Protein AF-V9IL58-F1 (afdb_monomer)

Foldseek 3Di:
DPPPPPVPDPPDDDDDDDPVPCPDDDDDDDDDDPQWDFDADPDPVLRQAGEAEDPPDPVRTDGDPPVVDPADWDKDAPDWDADPVRRYIYGHPIDTDDRDHCPVVVVQVVPFPDKDFDADPVNPDTPDIDGHPAADPVVNHDPDDDD

Solvent-accessible surface area (backbone atoms only — not comparable to full-atom values): 9810 Å² total; per-residue (Å²): 132,87,76,77,66,75,90,73,62,70,93,70,75,76,80,78,78,56,74,93,73,58,88,74,86,80,86,83,84,70,93,80,61,94,41,53,63,82,59,72,48,91,51,76,90,39,52,89,33,50,54,43,54,36,80,90,42,93,66,44,73,45,72,60,87,56,85,87,61,85,58,69,73,48,73,50,57,74,42,76,49,68,46,94,89,62,43,42,36,38,32,36,73,68,46,79,49,77,82,43,82,62,47,73,57,51,52,48,66,72,70,35,82,28,76,47,80,37,55,44,98,82,65,82,49,76,74,48,68,51,69,38,86,49,52,41,87,86,80,69,41,58,78,66,78,88,121

Secondary structure (DSSP, 8-state):
-----GGGS-S-PPPPPPGGG------------TTBPPP--SSGGGTTSEEEE-TTSTTSS-B---TT--SPPPEEEEEEEE-TTS-EEEEEEEEEPP--TTHHHHHHHHH-SEEEEEE-TTSSSEEEEEEES-B-TTT--BSS---

Mean predicted aligned error: 10.54 Å

Organism: Apis cerana (NCBI:txid7461)

Sequence (147 aa):
MLQYNQDYMPDIYPDPPADIECNTTVTLRGPFSPLEIELSHLIMAGRDKNVKIAPSSVNSVLLDTELEDSSVRLLVAGSVSQNISGHHLTLYNTTLMPRLPGLTALIILIFTPYMELRRNNFGSYYIGALCGLGFDPLTKKKYFSRT

Radius of gyration: 24.04 Å; Cα contacts (8 Å, |Δi|>4): 163; chains: 1; bounding box: 54×35×73 Å

pLDDT: mean 85.75, std 12.46, range [34.41, 97.06]

Structure (mmCIF, N/CA/C/O backbone):
data_AF-V9IL58-F1
#
_entry.id   AF-V9IL58-F1
#
loop_
_atom_site.group_PDB
_atom_site.id
_atom_site.type_symbol
_atom_site.label_atom_id
_atom_site.label_alt_id
_atom_site.label_comp_id
_atom_site.label_asym_id
_atom_site.label_entity_id
_atom_site.label_seq_id
_atom_site.pdbx_PDB_ins_code
_atom_site.Cartn_x
_atom_site.Cartn_y
_atom_site.Cartn_z
_atom_site.occupancy
_atom_site.B_iso_or_equiv
_atom_site.auth_seq_id
_atom_site.auth_comp_id
_atom_site.auth_asym_id
_atom_site.auth_atom_id
_atom_site.pdbx_PDB_model_num
ATOM 1 N N . MET A 1 1 ? 0.925 23.909 -23.088 1.00 34.41 1 MET A N 1
ATOM 2 C CA . MET A 1 1 ? 0.973 22.577 -23.721 1.00 34.41 1 MET A CA 1
ATOM 3 C C . MET A 1 1 ? 1.288 22.817 -25.189 1.00 34.41 1 MET A C 1
ATOM 5 O O . MET A 1 1 ? 0.422 23.297 -25.904 1.00 34.41 1 MET A O 1
ATOM 9 N N . LEU A 1 2 ? 2.552 22.671 -25.599 1.00 44.31 2 LEU A N 1
ATOM 10 C CA . LEU A 1 2 ? 2.932 22.830 -27.005 1.00 44.31 2 LEU A CA 1
ATOM 11 C C . LEU A 1 2 ? 2.412 21.595 -27.739 1.00 44.31 2 LEU A C 1
ATOM 13 O O . LEU A 1 2 ? 2.951 20.504 -27.576 1.00 44.31 2 LEU A O 1
ATOM 17 N N . GLN A 1 3 ? 1.304 21.762 -28.453 1.00 45.56 3 GLN A N 1
ATOM 18 C CA . GLN A 1 3 ? 0.780 20.765 -29.373 1.00 45.56 3 GLN A CA 1
ATOM 19 C C . GLN A 1 3 ? 1.870 20.522 -30.421 1.00 45.56 3 GLN A C 1
ATOM 21 O O . GLN A 1 3 ? 2.201 21.422 -31.191 1.00 45.56 3 GLN A O 1
ATOM 26 N N . TYR A 1 4 ? 2.492 19.343 -30.391 1.00 50.69 4 TYR A N 1
ATOM 27 C CA . TYR A 1 4 ? 3.343 18.899 -31.488 1.00 50.69 4 TYR A CA 1
ATOM 28 C C . TYR A 1 4 ? 2.465 18.892 -32.743 1.00 50.69 4 TYR A C 1
ATOM 30 O O . TYR A 1 4 ? 1.495 18.139 -32.809 1.00 50.69 4 TYR A O 1
ATOM 38 N N . ASN A 1 5 ? 2.757 19.784 -33.693 1.00 51.34 5 ASN A N 1
ATOM 39 C CA . ASN A 1 5 ? 2.074 19.817 -34.982 1.00 51.34 5 ASN A CA 1
ATOM 40 C C . ASN A 1 5 ? 2.353 18.494 -35.696 1.00 51.34 5 ASN A C 1
ATOM 42 O O . ASN A 1 5 ? 3.485 18.216 -36.092 1.00 51.34 5 ASN A O 1
ATOM 46 N N . GLN A 1 6 ? 1.313 17.676 -35.814 1.00 55.19 6 GLN A N 1
ATOM 47 C CA . GLN A 1 6 ? 1.368 16.326 -36.366 1.00 55.19 6 GLN A CA 1
ATOM 48 C C . GLN A 1 6 ? 1.706 16.325 -37.869 1.00 55.19 6 GLN A C 1
ATOM 50 O O . GLN A 1 6 ? 2.162 15.315 -38.391 1.00 55.19 6 GLN A O 1
ATOM 55 N N . ASP A 1 7 ? 1.581 17.481 -38.527 1.00 58.38 7 ASP A N 1
ATOM 56 C CA . ASP A 1 7 ? 1.863 17.693 -39.952 1.00 58.38 7 ASP A CA 1
ATOM 57 C C . ASP A 1 7 ? 3.366 17.777 -40.299 1.00 58.38 7 ASP A C 1
ATOM 59 O O . ASP A 1 7 ? 3.722 17.881 -41.470 1.00 58.38 7 ASP A O 1
ATOM 63 N N . TYR A 1 8 ? 4.260 17.753 -39.300 1.00 57.28 8 TYR A N 1
ATOM 64 C CA . TYR A 1 8 ? 5.718 17.884 -39.478 1.00 57.28 8 TYR A CA 1
ATOM 65 C C . TYR A 1 8 ? 6.523 16.639 -39.076 1.00 57.28 8 TYR A C 1
ATOM 67 O O . TYR A 1 8 ? 7.743 16.719 -38.922 1.00 57.28 8 TYR A O 1
ATOM 75 N N . MET A 1 9 ? 5.872 15.487 -38.909 1.00 61.78 9 MET A N 1
ATOM 76 C CA . MET A 1 9 ? 6.579 14.214 -38.769 1.00 61.78 9 MET A CA 1
ATOM 77 C C . MET A 1 9 ? 6.746 13.607 -40.165 1.00 61.78 9 MET A C 1
ATOM 79 O O . MET A 1 9 ? 5.748 13.194 -40.750 1.00 61.78 9 MET A O 1
ATOM 83 N N . PRO A 1 10 ? 7.958 13.578 -40.749 1.00 61.56 10 PRO A N 1
ATOM 84 C CA . PRO A 1 10 ? 8.160 12.843 -41.987 1.00 61.56 10 PRO A CA 1
ATOM 85 C C . PRO A 1 10 ? 7.814 11.369 -41.735 1.00 61.56 10 PRO A C 1
ATOM 87 O O . PRO A 1 10 ? 8.409 10.738 -40.865 1.00 61.56 10 PRO A O 1
ATOM 90 N N . ASP A 1 11 ? 6.879 10.815 -42.513 1.00 64.69 11 ASP A N 1
ATOM 91 C CA . ASP A 1 11 ? 6.499 9.388 -42.472 1.00 64.69 11 ASP A CA 1
ATOM 92 C C . ASP A 1 11 ? 7.684 8.444 -42.757 1.00 64.69 11 ASP A C 1
ATOM 94 O O . ASP A 1 11 ? 7.605 7.231 -42.566 1.00 64.69 11 ASP A O 1
ATOM 98 N N . ILE A 1 12 ? 8.798 9.007 -43.224 1.00 73.94 12 ILE A N 1
ATOM 99 C CA . ILE A 1 12 ? 10.031 8.312 -43.551 1.00 73.94 12 ILE A CA 1
ATOM 100 C C . ILE A 1 12 ? 11.059 8.674 -42.483 1.00 73.94 12 ILE A C 1
ATOM 102 O O . ILE A 1 12 ? 11.691 9.733 -42.531 1.00 73.94 12 ILE A O 1
ATOM 106 N N . TYR A 1 13 ? 11.233 7.772 -41.520 1.00 75.44 13 TYR A N 1
ATOM 107 C CA . TYR A 1 13 ? 12.428 7.786 -40.688 1.00 75.44 13 TYR A CA 1
ATOM 108 C C . TYR A 1 13 ? 13.640 7.468 -41.574 1.00 75.44 13 TYR A C 1
ATOM 110 O O . TYR A 1 13 ? 13.572 6.521 -42.359 1.00 75.44 13 TYR A O 1
ATOM 118 N N . PRO A 1 14 ? 14.735 8.242 -41.487 1.00 79.38 14 PRO A N 1
ATOM 119 C CA . PRO A 1 14 ? 15.959 7.893 -42.190 1.00 79.38 14 PRO A CA 1
ATOM 120 C C . PRO A 1 14 ? 16.480 6.548 -41.679 1.00 79.38 14 PRO A C 1
ATOM 122 O O . PRO A 1 14 ? 16.385 6.254 -40.483 1.00 79.38 14 PRO A O 1
ATOM 125 N N . ASP A 1 15 ? 17.050 5.756 -42.585 1.00 84.69 15 ASP A N 1
ATOM 126 C CA . ASP A 1 15 ? 17.719 4.517 -42.207 1.00 84.69 15 ASP A CA 1
ATOM 127 C C . ASP A 1 15 ? 18.865 4.825 -41.227 1.00 84.69 15 ASP A C 1
ATOM 129 O O . ASP A 1 15 ? 19.582 5.821 -41.403 1.00 84.69 15 ASP A O 1
ATOM 133 N N . PRO A 1 16 ? 19.038 4.013 -40.170 1.00 83.31 16 PRO A N 1
ATOM 134 C CA . PRO A 1 16 ? 20.134 4.208 -39.235 1.00 83.31 16 PRO A CA 1
ATOM 135 C C . PRO A 1 16 ? 21.488 4.055 -39.955 1.00 83.31 16 PRO A C 1
ATOM 137 O O . PRO A 1 16 ? 21.595 3.267 -40.899 1.00 83.31 16 PRO A O 1
ATOM 140 N N . PRO A 1 17 ? 22.532 4.785 -39.518 1.00 86.12 17 PRO A N 1
ATOM 141 C CA . PRO A 1 17 ? 23.875 4.641 -40.074 1.00 86.12 17 PRO A CA 1
ATOM 142 C C . PRO A 1 17 ? 24.399 3.212 -39.887 1.00 86.12 17 PRO A C 1
ATOM 144 O O . PRO A 1 17 ? 23.971 2.489 -38.984 1.00 86.12 17 PRO A O 1
ATOM 147 N N . ALA A 1 18 ? 25.343 2.802 -40.734 1.00 87.81 18 ALA A N 1
ATOM 148 C CA . ALA A 1 18 ? 25.940 1.474 -40.644 1.00 87.81 18 ALA A CA 1
ATOM 149 C C . ALA A 1 18 ? 26.725 1.309 -39.329 1.00 87.81 18 ALA A C 1
ATOM 151 O O . ALA A 1 18 ? 27.390 2.241 -38.885 1.00 87.81 18 ALA A O 1
ATOM 152 N N . ASP A 1 19 ? 26.733 0.107 -38.739 1.00 85.75 19 ASP A N 1
ATOM 153 C CA . ASP A 1 19 ? 27.412 -0.160 -37.454 1.00 85.75 19 ASP A CA 1
ATOM 154 C C . ASP A 1 19 ? 28.901 0.231 -37.455 1.00 85.75 19 ASP A C 1
ATOM 156 O O . ASP A 1 19 ? 29.448 0.623 -36.427 1.00 85.75 19 ASP A O 1
ATOM 160 N N . ILE A 1 20 ? 29.554 0.174 -38.620 1.00 88.25 20 ILE A N 1
ATOM 161 C CA . ILE A 1 20 ? 30.953 0.587 -38.815 1.00 88.25 20 ILE A CA 1
ATOM 162 C C . ILE A 1 20 ? 31.178 2.103 -38.666 1.00 88.25 20 ILE A C 1
ATOM 164 O O . ILE A 1 20 ? 32.307 2.535 -38.447 1.00 88.25 20 ILE A O 1
ATOM 168 N N . GLU A 1 21 ? 30.121 2.907 -38.792 1.00 87.31 21 GLU A N 1
ATOM 169 C CA . GLU A 1 21 ? 30.123 4.364 -38.621 1.00 87.31 21 GLU A CA 1
ATOM 170 C C . GLU A 1 21 ? 29.746 4.765 -37.180 1.00 87.31 21 GLU A C 1
ATOM 172 O O . GLU A 1 21 ? 29.974 5.902 -36.757 1.00 87.31 21 GLU A O 1
ATOM 177 N N . CYS A 1 22 ? 29.215 3.826 -36.388 1.00 87.00 22 CYS A N 1
ATOM 178 C CA . CYS A 1 22 ? 28.825 4.031 -34.997 1.00 87.00 22 CYS A CA 1
ATOM 179 C C . CYS A 1 22 ? 30.043 3.947 -34.063 1.00 87.00 22 CYS A C 1
ATOM 181 O O . CYS A 1 22 ? 30.376 2.897 -33.521 1.00 87.00 22 CYS A O 1
ATOM 183 N N . ASN A 1 23 ? 30.704 5.082 -33.832 1.00 88.88 23 ASN A N 1
ATOM 184 C CA . ASN A 1 23 ? 31.937 5.139 -33.033 1.00 88.88 23 ASN A CA 1
ATOM 185 C C . ASN A 1 23 ? 31.711 5.326 -31.516 1.00 88.88 23 ASN A C 1
ATOM 187 O O . ASN A 1 23 ? 32.668 5.376 -30.742 1.00 88.88 23 ASN A O 1
ATOM 191 N N . THR A 1 24 ? 30.458 5.487 -31.075 1.00 87.62 24 THR A N 1
ATOM 192 C CA . THR A 1 24 ? 30.097 5.700 -29.667 1.00 87.62 24 THR A CA 1
ATOM 193 C C . THR A 1 24 ? 28.831 4.9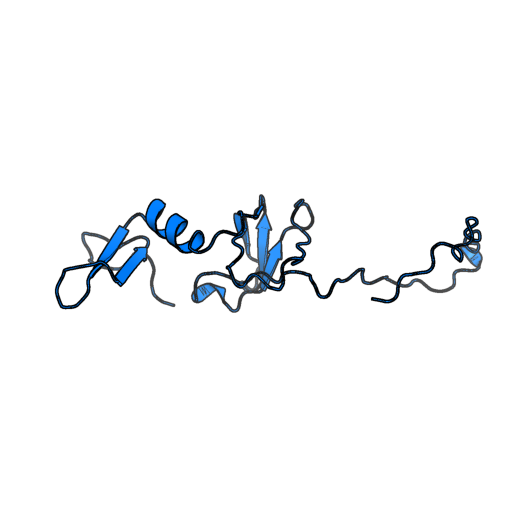38 -29.292 1.00 87.62 24 THR A C 1
ATOM 195 O O . THR A 1 24 ? 27.912 4.775 -30.090 1.00 87.62 24 THR A O 1
ATOM 198 N N . THR A 1 25 ? 28.770 4.485 -28.041 1.00 86.75 25 THR A N 1
ATOM 199 C CA . THR A 1 25 ? 27.575 3.865 -27.462 1.00 86.75 25 THR A CA 1
ATOM 200 C C . THR A 1 25 ? 27.032 4.786 -26.380 1.00 86.75 25 THR A C 1
ATOM 202 O O . THR A 1 25 ? 27.767 5.192 -25.479 1.00 86.75 25 THR A O 1
ATOM 205 N N . VAL A 1 26 ? 25.746 5.121 -26.454 1.00 85.25 26 VAL A N 1
ATOM 206 C CA . VAL A 1 26 ? 25.079 5.965 -25.457 1.00 85.25 26 VAL A CA 1
ATOM 207 C C . VAL A 1 26 ? 23.991 5.153 -24.772 1.00 85.25 26 VAL A C 1
ATOM 209 O O . VAL A 1 26 ? 23.105 4.606 -25.424 1.00 85.25 26 VAL A O 1
ATOM 212 N N . THR A 1 27 ? 24.028 5.089 -23.441 1.00 85.38 27 THR A N 1
ATOM 213 C CA . THR A 1 27 ? 22.916 4.547 -22.656 1.00 85.38 27 THR A CA 1
ATOM 214 C C . THR A 1 27 ? 21.848 5.622 -22.515 1.00 85.38 27 THR A C 1
ATOM 216 O O . THR A 1 27 ? 22.013 6.581 -21.758 1.00 85.38 27 THR A O 1
ATOM 219 N N . LEU A 1 28 ? 20.747 5.469 -23.245 1.00 82.00 28 LEU A N 1
ATOM 220 C CA . LEU A 1 28 ? 19.597 6.355 -23.108 1.00 82.00 28 LEU A CA 1
ATOM 221 C C . LEU A 1 28 ? 18.983 6.190 -21.709 1.00 82.00 28 LEU A C 1
ATOM 223 O O . LEU A 1 28 ? 18.783 5.073 -21.231 1.00 82.00 28 LEU A O 1
ATOM 227 N N . ARG A 1 29 ? 18.698 7.312 -21.040 1.00 74.75 29 ARG A N 1
ATOM 228 C CA . ARG A 1 29 ? 17.938 7.348 -19.786 1.00 74.75 29 ARG A CA 1
ATOM 229 C C . ARG A 1 29 ? 16.613 8.049 -20.044 1.00 74.75 29 ARG A C 1
ATOM 231 O O . ARG A 1 29 ? 16.607 9.219 -20.411 1.00 74.75 29 ARG A O 1
ATOM 238 N N . GLY A 1 30 ? 15.519 7.336 -19.820 1.00 69.06 30 GLY A N 1
ATOM 239 C CA . GLY A 1 30 ? 14.162 7.846 -19.976 1.00 69.06 30 GLY A CA 1
ATOM 240 C C . GLY A 1 30 ? 13.293 6.914 -20.824 1.00 69.06 30 GLY A C 1
ATOM 241 O O . GLY A 1 30 ? 13.763 5.847 -21.224 1.00 69.06 30 GLY A O 1
ATOM 242 N N . PRO A 1 31 ? 12.041 7.306 -21.111 1.00 73.44 31 PRO A N 1
ATOM 243 C CA . PRO A 1 31 ? 11.414 8.575 -20.725 1.00 73.44 31 PRO A CA 1
ATOM 244 C C . PRO A 1 31 ? 11.118 8.649 -19.218 1.00 73.44 31 PRO A C 1
ATOM 246 O O . PRO A 1 31 ? 10.811 7.635 -18.604 1.00 73.44 31 PRO A O 1
ATOM 249 N N . PHE A 1 32 ? 11.221 9.846 -18.635 1.00 77.06 32 PHE A N 1
ATOM 250 C CA . PHE A 1 32 ? 10.792 10.132 -17.261 1.00 77.06 32 PHE A CA 1
ATOM 251 C C . PHE A 1 32 ? 9.670 11.163 -17.311 1.00 77.06 32 PHE A C 1
ATOM 253 O O . PHE A 1 32 ? 9.794 12.165 -18.021 1.00 77.06 32 PHE A O 1
ATOM 260 N N . SER A 1 33 ? 8.591 10.935 -16.570 1.00 84.25 33 SER A N 1
ATOM 261 C CA . SER A 1 33 ? 7.479 11.878 -16.470 1.00 84.25 33 SER A CA 1
ATOM 262 C C . SER A 1 33 ? 7.497 12.591 -15.117 1.00 84.25 33 SER A C 1
ATOM 264 O O . SER A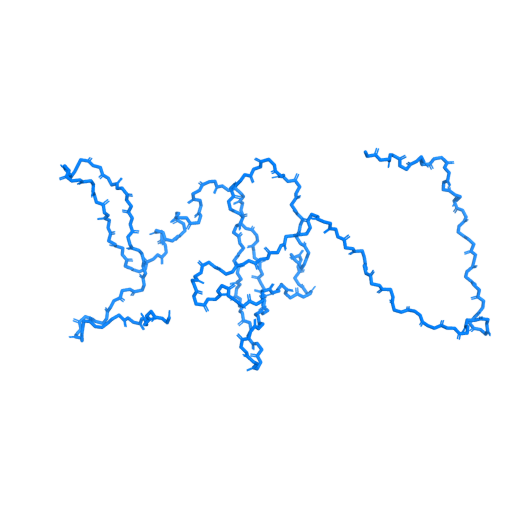 1 33 ? 7.617 11.934 -14.086 1.00 84.25 33 SER A O 1
ATOM 266 N N . PRO A 1 34 ? 7.307 13.923 -15.068 1.00 85.56 34 PRO A N 1
ATOM 267 C CA . PRO A 1 34 ? 7.150 14.641 -13.800 1.00 85.56 34 PRO A CA 1
ATOM 268 C C . PRO A 1 34 ? 5.876 14.238 -13.043 1.00 85.56 34 PRO A C 1
ATOM 270 O O . PRO A 1 34 ? 5.710 14.612 -11.889 1.00 85.56 34 PRO A O 1
ATOM 273 N N . LEU A 1 35 ? 4.973 13.501 -13.697 1.00 89.12 35 LEU A N 1
ATOM 274 C CA . LEU A 1 35 ? 3.762 12.953 -13.093 1.00 89.12 35 LEU A CA 1
ATOM 275 C C . LEU A 1 35 ? 4.002 11.586 -12.441 1.00 89.12 35 LEU A C 1
ATOM 277 O O . LEU A 1 35 ? 3.054 10.998 -11.931 1.00 89.12 35 LEU A O 1
ATOM 281 N N . GLU A 1 36 ? 5.219 11.039 -12.491 1.00 89.94 36 GLU A N 1
ATOM 282 C CA . GLU A 1 36 ? 5.510 9.760 -11.847 1.00 89.94 36 GLU A CA 1
ATOM 283 C C . GLU A 1 36 ? 5.297 9.828 -10.334 1.00 89.94 36 GLU A C 1
ATOM 285 O O . GLU A 1 36 ? 5.769 10.733 -9.647 1.00 89.94 36 GLU A O 1
ATOM 290 N N . ILE A 1 37 ? 4.571 8.841 -9.813 1.00 89.62 37 ILE A N 1
ATOM 291 C CA . ILE A 1 37 ? 4.257 8.736 -8.393 1.00 89.62 37 ILE A CA 1
ATOM 292 C C . ILE A 1 37 ? 5.440 8.110 -7.663 1.00 89.62 37 ILE A C 1
ATOM 294 O O . ILE A 1 37 ? 5.826 6.971 -7.935 1.00 89.62 37 ILE A O 1
ATOM 298 N N . GLU A 1 38 ? 5.944 8.816 -6.654 1.00 89.12 38 GLU A N 1
ATOM 299 C CA . GLU A 1 38 ? 6.845 8.239 -5.663 1.00 89.12 38 GLU A CA 1
ATOM 300 C C . GLU A 1 38 ? 6.044 7.619 -4.512 1.00 89.12 38 GLU A C 1
ATOM 302 O O . GLU A 1 38 ? 5.188 8.255 -3.891 1.00 89.12 38 GLU A O 1
ATOM 307 N N . LEU A 1 39 ? 6.319 6.349 -4.217 1.00 91.00 39 LEU A N 1
ATOM 308 C CA . LEU A 1 39 ? 5.677 5.648 -3.113 1.00 91.00 39 LEU A CA 1
ATOM 309 C C . LEU A 1 39 ? 6.409 5.913 -1.800 1.00 91.00 39 LEU A C 1
ATOM 311 O O . LEU A 1 39 ? 7.627 5.774 -1.708 1.00 91.00 39 LEU A O 1
ATOM 315 N N . SER A 1 40 ? 5.636 6.177 -0.751 1.00 89.94 40 SER A N 1
ATOM 316 C CA . SER A 1 40 ? 6.133 6.267 0.620 1.00 89.94 40 SER A CA 1
ATOM 317 C C . SER A 1 40 ? 5.466 5.226 1.512 1.00 89.94 40 SER A C 1
ATOM 319 O O . SER A 1 40 ? 4.340 4.779 1.281 1.00 89.94 40 SER A O 1
ATOM 321 N N . HIS A 1 41 ? 6.192 4.798 2.539 1.00 89.81 41 HIS A N 1
ATOM 322 C CA . HIS A 1 41 ? 5.692 3.814 3.484 1.00 89.81 41 HIS A CA 1
ATOM 323 C C . HIS A 1 41 ? 4.679 4.445 4.457 1.00 89.81 41 HIS A C 1
ATOM 325 O O . HIS A 1 41 ? 4.898 5.544 4.961 1.00 89.81 41 HIS A O 1
ATOM 331 N N . LEU A 1 42 ? 3.597 3.725 4.786 1.00 86.38 42 LEU A N 1
ATOM 332 C CA . LEU A 1 42 ? 2.535 4.242 5.668 1.00 86.38 42 LEU A CA 1
ATOM 333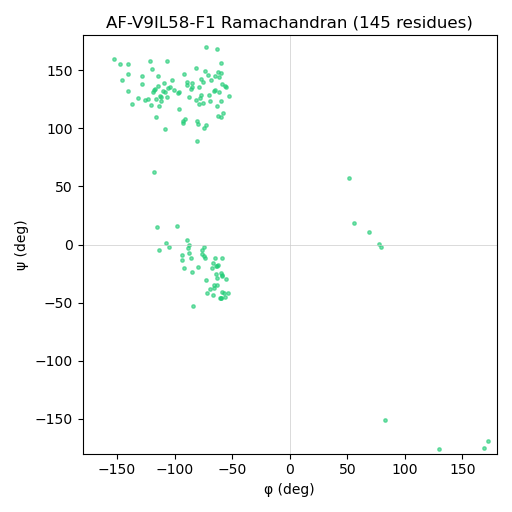 C C . LEU A 1 42 ? 2.981 4.409 7.130 1.00 86.38 42 LEU A C 1
ATOM 335 O O . LEU A 1 42 ? 2.568 5.347 7.807 1.00 86.38 42 LEU A O 1
ATOM 339 N N . ILE A 1 43 ? 3.795 3.478 7.640 1.00 83.44 43 ILE A N 1
ATOM 340 C CA . ILE A 1 43 ? 4.269 3.512 9.035 1.00 83.44 43 ILE A CA 1
ATOM 341 C C . ILE A 1 43 ? 5.605 4.247 9.161 1.00 83.44 43 ILE A C 1
ATOM 343 O O . ILE A 1 43 ? 6.477 4.115 8.301 1.00 83.44 43 ILE A O 1
ATOM 347 N N . MET A 1 44 ? 5.796 4.921 10.299 1.00 82.38 44 MET A N 1
ATOM 348 C CA . MET A 1 44 ? 6.989 5.723 10.601 1.00 82.38 44 MET A CA 1
ATOM 349 C C . MET A 1 44 ? 8.304 4.947 10.431 1.00 82.38 44 MET A C 1
ATOM 351 O O . MET A 1 44 ? 9.241 5.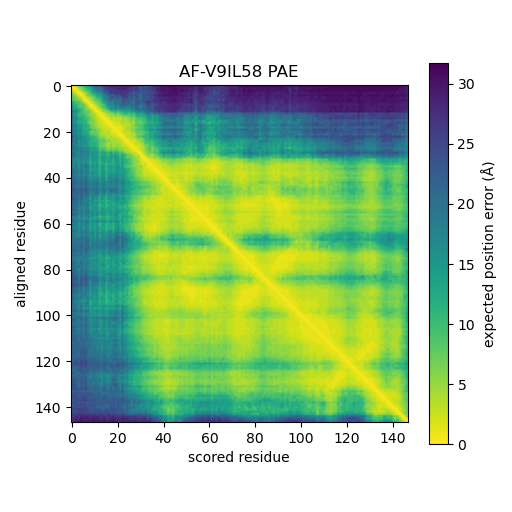462 9.838 1.00 82.38 44 MET A O 1
ATOM 355 N N . ALA A 1 45 ? 8.354 3.688 10.879 1.00 80.25 45 ALA A N 1
ATOM 356 C CA . ALA A 1 45 ? 9.556 2.848 10.812 1.00 80.25 45 ALA A CA 1
ATOM 357 C C . ALA A 1 45 ? 10.053 2.567 9.377 1.00 80.25 45 ALA A C 1
ATOM 359 O O . ALA A 1 45 ? 11.186 2.130 9.183 1.00 80.25 45 ALA A O 1
ATOM 360 N N . GLY A 1 46 ? 9.202 2.778 8.368 1.00 82.12 46 GLY A N 1
ATOM 361 C CA . GLY A 1 46 ? 9.554 2.614 6.960 1.00 82.12 46 GLY A CA 1
ATOM 362 C C . GLY A 1 46 ? 9.702 3.925 6.194 1.00 82.12 46 GLY A C 1
ATOM 363 O O . GLY A 1 46 ? 9.953 3.866 4.997 1.00 82.12 46 GLY A O 1
ATOM 364 N N . ARG A 1 47 ? 9.526 5.087 6.838 1.00 84.75 47 ARG A N 1
ATOM 365 C CA . ARG A 1 47 ? 9.408 6.382 6.148 1.00 84.75 47 ARG A CA 1
ATOM 366 C C . ARG A 1 47 ? 10.665 6.771 5.369 1.00 84.75 47 ARG A C 1
ATOM 368 O O . ARG A 1 47 ? 10.542 7.327 4.287 1.00 84.75 47 ARG A O 1
ATOM 375 N N . ASP A 1 48 ? 11.838 6.415 5.886 1.00 87.12 48 ASP A N 1
ATOM 376 C CA . ASP A 1 48 ? 13.132 6.709 5.253 1.00 87.12 48 ASP A CA 1
ATOM 377 C C . ASP A 1 48 ? 13.586 5.611 4.277 1.00 87.12 48 ASP A C 1
ATOM 379 O O . ASP A 1 48 ? 14.700 5.647 3.750 1.00 87.12 48 ASP A O 1
ATOM 383 N N . LYS A 1 49 ? 12.755 4.585 4.056 1.00 90.38 49 LYS A N 1
ATOM 384 C CA . LYS A 1 49 ? 13.062 3.515 3.108 1.00 90.38 49 LYS A CA 1
ATOM 385 C C . LYS A 1 49 ? 12.628 3.941 1.715 1.00 90.38 49 LYS A C 1
ATOM 387 O O . LYS A 1 49 ? 11.503 4.382 1.504 1.00 90.38 49 LYS A O 1
ATOM 392 N N . ASN A 1 50 ? 13.507 3.726 0.748 1.00 92.62 50 ASN A N 1
ATOM 393 C CA . ASN A 1 50 ? 13.196 3.897 -0.657 1.00 92.62 50 ASN A CA 1
ATOM 394 C C . ASN A 1 50 ? 12.340 2.714 -1.134 1.00 92.62 50 ASN A C 1
ATOM 396 O O . ASN A 1 50 ? 12.757 1.557 -1.029 1.00 92.62 50 ASN A O 1
ATOM 400 N N . VAL A 1 51 ? 11.146 3.001 -1.646 1.00 94.06 51 VAL A N 1
ATOM 401 C CA . VAL A 1 51 ? 10.182 1.990 -2.094 1.00 94.06 51 VAL A CA 1
ATOM 402 C C . VAL A 1 51 ? 10.128 1.981 -3.616 1.00 94.06 51 VAL A C 1
ATOM 404 O O . VAL A 1 51 ? 9.904 3.012 -4.241 1.00 94.06 51 VAL A O 1
ATOM 407 N N . LYS A 1 52 ? 10.309 0.806 -4.222 1.00 94.00 52 LYS A N 1
ATOM 408 C CA . LYS A 1 52 ? 10.196 0.606 -5.670 1.00 94.00 52 LYS A CA 1
ATOM 409 C C . LYS A 1 52 ? 9.255 -0.540 -5.981 1.00 94.00 52 LYS A C 1
ATOM 411 O O . LYS A 1 52 ? 9.224 -1.543 -5.272 1.00 94.00 52 LYS A O 1
ATOM 416 N N . ILE A 1 53 ? 8.512 -0.415 -7.069 1.00 95.81 53 ILE A N 1
ATOM 417 C CA . ILE A 1 53 ? 7.718 -1.515 -7.610 1.00 95.81 53 ILE A CA 1
ATOM 418 C C . ILE A 1 53 ? 8.632 -2.358 -8.501 1.00 95.81 53 ILE A C 1
ATOM 420 O O . ILE A 1 53 ? 9.472 -1.821 -9.223 1.00 95.81 53 ILE A O 1
ATOM 424 N N . ALA A 1 54 ? 8.503 -3.682 -8.429 1.00 96.06 54 ALA A N 1
ATOM 425 C CA . ALA A 1 54 ? 9.256 -4.581 -9.289 1.00 96.06 54 ALA A CA 1
ATOM 426 C C . ALA A 1 54 ? 9.016 -4.236 -10.774 1.00 96.06 54 ALA A C 1
ATOM 428 O O . ALA A 1 54 ? 7.858 -4.062 -11.162 1.00 96.06 54 ALA A O 1
ATOM 429 N N . PRO A 1 55 ? 10.061 -4.198 -11.625 1.00 92.94 55 PRO A N 1
ATOM 430 C CA . PRO A 1 55 ? 9.912 -3.871 -13.048 1.00 92.94 55 PRO A CA 1
ATOM 431 C C . PRO A 1 55 ? 8.984 -4.823 -13.811 1.00 92.94 55 PRO A C 1
ATOM 433 O O . PRO A 1 55 ? 8.398 -4.447 -14.816 1.00 92.94 55 PRO A O 1
ATOM 436 N N . SER A 1 56 ? 8.832 -6.055 -13.320 1.00 94.00 56 SER A N 1
ATOM 437 C CA . SER A 1 56 ? 7.913 -7.053 -13.871 1.00 94.00 56 SER A CA 1
ATOM 438 C C . SER A 1 56 ? 6.439 -6.787 -13.546 1.00 94.00 56 SER A C 1
ATOM 440 O O . SER A 1 56 ? 5.568 -7.471 -14.079 1.00 94.00 56 SER A O 1
ATOM 442 N N . SER A 1 57 ? 6.134 -5.834 -12.662 1.00 95.44 57 SER A N 1
ATOM 443 C CA . SER A 1 57 ? 4.757 -5.454 -12.360 1.00 95.44 57 SER A CA 1
ATOM 444 C C . SER A 1 57 ? 4.175 -4.579 -13.467 1.00 95.44 57 SER A C 1
ATOM 446 O O . SER A 1 57 ? 4.827 -3.661 -13.962 1.00 95.44 57 SER A O 1
ATOM 448 N N . VAL A 1 58 ? 2.892 -4.784 -13.763 1.00 94.62 58 VAL A N 1
ATOM 449 C CA . VAL A 1 58 ? 2.100 -3.882 -14.619 1.00 94.62 58 VAL A CA 1
ATOM 450 C C . VAL A 1 58 ? 1.958 -2.477 -14.025 1.00 94.62 58 VAL A C 1
ATOM 452 O O . VAL A 1 58 ? 1.676 -1.533 -14.747 1.00 94.62 58 VAL A O 1
ATOM 455 N N . ASN A 1 59 ? 2.192 -2.333 -12.717 1.00 94.38 59 ASN A N 1
ATOM 456 C CA . ASN A 1 59 ? 2.193 -1.056 -12.004 1.00 94.38 59 ASN A CA 1
ATOM 457 C C . ASN A 1 59 ? 3.615 -0.495 -11.819 1.00 94.38 59 ASN A C 1
ATOM 459 O O . ASN A 1 59 ? 3.816 0.334 -10.943 1.00 94.38 59 ASN A O 1
ATOM 463 N N . SER A 1 60 ? 4.624 -0.984 -12.549 1.00 92.75 60 SER A N 1
ATOM 464 C CA . SER A 1 60 ? 6.033 -0.577 -12.373 1.00 92.75 60 SER A CA 1
ATOM 465 C C . SER A 1 60 ? 6.275 0.921 -12.573 1.00 92.75 60 SER A C 1
ATOM 467 O O . SER A 1 60 ? 7.193 1.471 -11.967 1.00 92.75 60 SER A O 1
ATOM 469 N N . VAL A 1 61 ? 5.421 1.575 -13.362 1.00 91.50 61 VAL A N 1
ATOM 470 C CA . VAL A 1 61 ? 5.367 3.027 -13.529 1.00 91.50 61 VAL A CA 1
ATOM 471 C C . VAL A 1 61 ? 3.941 3.479 -13.239 1.00 91.50 61 VAL A C 1
ATOM 473 O O . VAL A 1 61 ? 2.990 2.991 -13.848 1.00 91.50 61 VAL A O 1
ATOM 476 N N . LEU A 1 62 ? 3.790 4.407 -12.298 1.00 91.38 62 LEU A N 1
ATOM 477 C CA . LEU A 1 62 ? 2.505 4.989 -11.925 1.00 91.38 62 LEU A CA 1
ATOM 478 C C . LEU A 1 62 ? 2.533 6.480 -12.219 1.00 91.38 62 LEU A C 1
ATOM 480 O O . LEU A 1 62 ? 3.485 7.150 -11.836 1.00 91.38 62 LEU A O 1
ATOM 484 N N . LEU A 1 63 ? 1.483 6.992 -12.856 1.00 90.75 63 LEU A N 1
ATOM 485 C CA . LEU A 1 63 ? 1.346 8.408 -13.181 1.00 90.75 63 LEU A CA 1
ATOM 486 C C . LEU A 1 63 ? 0.178 9.019 -12.400 1.00 90.75 63 LEU A C 1
ATOM 488 O O . LEU A 1 63 ? -0.903 8.423 -12.313 1.00 90.75 63 LEU A O 1
ATOM 492 N N . ASP A 1 64 ? 0.382 10.211 -11.845 1.00 88.38 64 ASP A 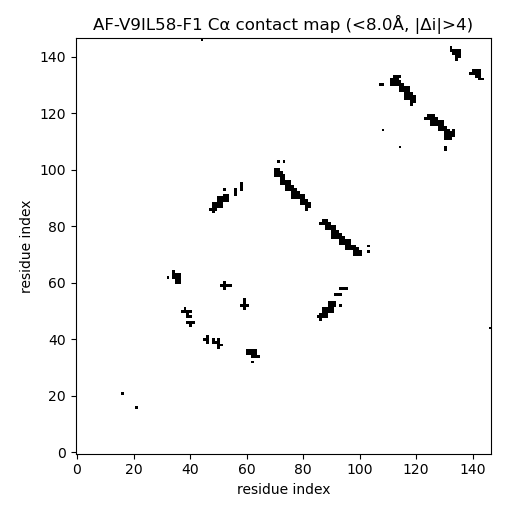N 1
ATOM 493 C CA . ASP A 1 64 ? -0.696 11.019 -11.292 1.00 88.38 64 ASP A CA 1
ATOM 494 C C . ASP A 1 64 ? -1.236 11.993 -12.340 1.00 88.38 64 ASP A C 1
ATOM 496 O O . ASP A 1 64 ? -0.620 12.999 -12.682 1.00 88.38 64 ASP A O 1
ATOM 500 N N . THR A 1 65 ? -2.408 11.665 -12.872 1.00 86.94 65 THR A N 1
ATOM 501 C CA . THR A 1 65 ? -3.142 12.490 -13.835 1.00 86.94 65 THR A CA 1
ATOM 502 C C . THR A 1 65 ? -4.167 13.406 -13.164 1.00 86.94 65 THR A C 1
ATOM 504 O O . THR A 1 65 ? -4.752 14.250 -13.834 1.00 86.94 65 THR A O 1
ATOM 507 N N . GLU A 1 66 ? -4.411 13.243 -11.861 1.00 85.12 66 GLU A N 1
ATOM 508 C CA . GLU A 1 66 ? -5.494 13.891 -11.110 1.00 85.12 66 GLU A CA 1
ATOM 509 C C . GLU A 1 66 ? -4.907 14.792 -10.022 1.00 85.12 66 GLU A C 1
ATOM 511 O O . GLU A 1 66 ? -5.115 14.586 -8.828 1.00 85.12 66 GLU A O 1
ATOM 516 N N . LEU A 1 67 ? -4.152 15.806 -10.444 1.00 78.44 67 LEU A N 1
ATOM 517 C CA . LEU A 1 67 ? -3.401 16.685 -9.540 1.00 78.44 67 LEU A CA 1
ATOM 518 C C . LEU A 1 67 ? -4.290 17.523 -8.599 1.00 78.44 67 LEU A C 1
ATOM 520 O O . LEU A 1 67 ? -3.804 18.028 -7.590 1.00 78.44 67 LEU A O 1
ATOM 524 N N . GLU A 1 68 ? -5.576 17.684 -8.919 1.00 82.50 68 GLU A N 1
ATOM 525 C CA . GLU A 1 68 ? -6.540 18.417 -8.088 1.00 82.50 68 GLU A CA 1
ATOM 526 C C . GLU A 1 68 ? -7.060 17.583 -6.904 1.00 82.50 68 GLU A C 1
ATOM 528 O O . GLU A 1 68 ? -7.563 18.142 -5.925 1.00 82.50 68 GLU A O 1
ATOM 533 N N . ASP A 1 69 ? -6.926 16.252 -6.957 1.00 80.88 69 ASP A N 1
ATOM 534 C CA . ASP A 1 69 ? -7.408 15.362 -5.904 1.00 80.88 69 ASP A CA 1
ATOM 535 C C . ASP A 1 69 ? -6.311 15.057 -4.872 1.00 80.88 69 ASP A C 1
ATOM 537 O O . ASP A 1 69 ? -5.389 14.267 -5.086 1.00 80.88 69 ASP A O 1
ATOM 541 N N . SER A 1 70 ? -6.460 15.668 -3.695 1.00 78.56 70 SER A N 1
ATOM 542 C CA . SER A 1 70 ? -5.556 15.502 -2.547 1.00 78.56 70 SER A CA 1
ATOM 543 C C . SER A 1 70 ? -5.698 14.168 -1.800 1.00 78.56 70 SER A C 1
ATOM 545 O O . SER A 1 70 ? -4.978 13.923 -0.827 1.00 78.56 70 SER A O 1
ATOM 547 N N . SER A 1 71 ? -6.633 13.302 -2.195 1.00 82.50 71 SER A N 1
ATOM 548 C CA . SER A 1 71 ? -6.833 12.024 -1.520 1.00 82.50 71 SER A CA 1
ATOM 549 C C . SER A 1 71 ? -5.653 11.075 -1.738 1.00 82.50 71 SER A C 1
ATOM 551 O O . SER A 1 71 ? -5.056 10.986 -2.810 1.00 82.50 71 SER A O 1
ATOM 553 N N . VAL A 1 72 ? -5.301 10.339 -0.686 1.00 83.75 72 VAL A N 1
ATOM 554 C CA . VAL A 1 72 ? -4.154 9.427 -0.701 1.00 83.75 72 VAL A CA 1
ATOM 555 C C . VAL A 1 72 ? -4.446 8.232 -1.609 1.00 83.75 72 VAL A C 1
ATOM 557 O O . VAL A 1 72 ? -5.396 7.486 -1.368 1.00 83.75 72 VAL A O 1
ATOM 560 N N . ARG A 1 73 ? -3.586 7.996 -2.607 1.00 88.81 73 ARG A N 1
ATOM 561 C CA . ARG A 1 73 ? -3.567 6.735 -3.360 1.00 88.81 73 ARG A CA 1
ATOM 562 C C . ARG A 1 73 ? -2.876 5.655 -2.539 1.00 88.81 73 ARG A C 1
ATOM 564 O O . ARG A 1 73 ? -1.743 5.822 -2.094 1.00 88.81 73 ARG A O 1
ATOM 571 N N . LEU A 1 74 ? -3.566 4.536 -2.349 1.00 92.81 74 LEU A N 1
ATOM 572 C CA . LEU A 1 74 ? -3.029 3.375 -1.651 1.00 92.81 74 LEU A CA 1
ATOM 573 C C . LEU A 1 74 ? -2.574 2.327 -2.667 1.00 92.81 74 LEU A C 1
ATOM 575 O O . LEU A 1 74 ? -3.312 1.974 -3.582 1.00 92.81 74 LEU A O 1
ATOM 579 N N . LEU A 1 75 ? -1.377 1.786 -2.469 1.00 94.69 75 LEU A N 1
ATOM 580 C CA . LEU A 1 75 ? -0.896 0.615 -3.189 1.00 94.69 75 LEU A CA 1
ATOM 581 C C . LEU A 1 75 ? -0.611 -0.500 -2.189 1.00 94.69 75 LEU A C 1
ATOM 583 O O . LEU A 1 75 ? 0.051 -0.286 -1.174 1.00 94.69 75 LEU A O 1
ATOM 587 N N . VAL A 1 76 ? -1.115 -1.693 -2.488 1.00 94.56 76 VAL A N 1
ATOM 588 C CA . VAL A 1 76 ? -0.913 -2.892 -1.674 1.00 94.56 76 VAL A CA 1
ATOM 589 C C . VAL A 1 76 ? -0.009 -3.848 -2.438 1.00 94.56 76 VAL A C 1
ATOM 591 O O . VAL A 1 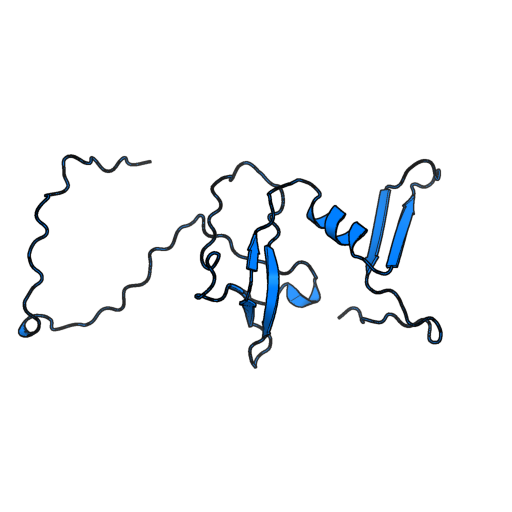76 ? -0.229 -4.102 -3.620 1.00 94.56 76 VAL A O 1
ATOM 594 N N . ALA A 1 77 ? 1.015 -4.375 -1.773 1.00 95.75 77 ALA A N 1
ATOM 595 C CA . ALA A 1 77 ? 1.905 -5.387 -2.328 1.00 95.75 77 ALA A CA 1
ATOM 596 C C . ALA A 1 77 ? 1.561 -6.759 -1.742 1.00 95.75 77 ALA A C 1
ATOM 598 O O . ALA A 1 77 ? 1.371 -6.878 -0.533 1.00 95.75 77 ALA A O 1
ATOM 599 N N . GLY A 1 78 ? 1.513 -7.792 -2.583 1.00 95.56 78 GLY A N 1
ATOM 600 C CA . GLY A 1 78 ? 1.360 -9.172 -2.120 1.00 95.56 78 GLY A CA 1
ATOM 601 C C . GLY A 1 78 ? 2.631 -9.711 -1.461 1.00 95.56 78 GLY A C 1
ATOM 602 O O . GLY A 1 78 ? 2.554 -10.519 -0.540 1.00 95.56 78 GLY A O 1
AT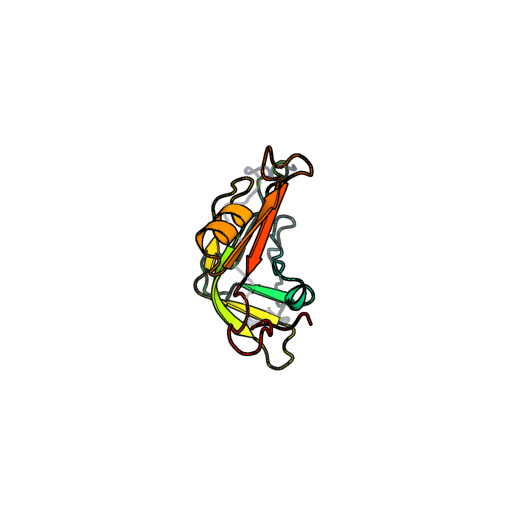OM 603 N N . SER A 1 79 ? 3.805 -9.244 -1.894 1.00 95.38 79 SER A N 1
ATOM 604 C CA . SER A 1 79 ? 5.069 -9.527 -1.213 1.00 95.38 79 SER A CA 1
ATOM 605 C C . SER A 1 79 ? 6.059 -8.368 -1.330 1.00 95.38 79 SER A C 1
ATOM 607 O O . SER A 1 79 ? 5.982 -7.537 -2.238 1.00 95.38 79 SER A O 1
ATOM 609 N N . VAL A 1 80 ? 6.982 -8.294 -0.369 1.00 93.88 80 VAL A N 1
ATOM 610 C CA . VAL A 1 80 ? 7.994 -7.239 -0.272 1.00 93.88 80 VAL A CA 1
ATOM 611 C C . VAL A 1 80 ? 9.353 -7.889 -0.050 1.00 93.88 80 VAL A C 1
ATOM 613 O O . VAL A 1 80 ? 9.513 -8.659 0.895 1.00 93.88 80 VAL A O 1
ATOM 616 N N . SER A 1 81 ? 10.339 -7.564 -0.888 1.00 94.62 81 SER A N 1
ATOM 617 C CA . SER A 1 81 ? 11.738 -7.905 -0.619 1.00 94.62 81 SER A CA 1
ATOM 618 C C . SER A 1 81 ? 12.490 -6.683 -0.120 1.00 94.62 81 SER A C 1
ATOM 620 O O . SER A 1 81 ? 12.328 -5.582 -0.645 1.00 94.62 81 SER A O 1
ATOM 622 N N . GLN A 1 82 ? 13.375 -6.890 0.841 1.00 93.75 82 GLN A N 1
ATOM 623 C CA . GLN A 1 82 ? 14.258 -5.857 1.356 1.00 93.75 82 GLN A CA 1
ATOM 624 C C . GLN A 1 82 ? 15.689 -6.148 0.907 1.00 93.75 82 GLN A C 1
ATOM 626 O O . GLN A 1 82 ? 16.121 -7.300 0.892 1.00 93.75 82 GLN A O 1
ATOM 631 N N . ASN A 1 83 ? 16.423 -5.109 0.519 1.00 92.25 83 ASN A N 1
ATOM 632 C CA . ASN A 1 83 ? 17.831 -5.260 0.174 1.00 92.25 83 ASN A CA 1
ATOM 633 C C . ASN A 1 83 ? 18.707 -5.483 1.425 1.00 92.25 83 ASN A C 1
ATOM 635 O O . ASN A 1 83 ? 18.271 -5.273 2.555 1.00 92.25 83 ASN A O 1
ATOM 639 N N . ILE A 1 84 ? 19.978 -5.839 1.216 1.00 91.69 84 ILE A N 1
ATOM 640 C CA . ILE A 1 84 ? 20.929 -6.155 2.299 1.00 91.69 84 ILE A CA 1
ATOM 641 C C . ILE A 1 84 ? 21.108 -4.980 3.276 1.00 91.69 84 ILE A C 1
ATOM 643 O O . ILE A 1 84 ? 21.150 -5.193 4.483 1.00 91.69 84 ILE A O 1
ATOM 647 N N . SER A 1 85 ? 21.180 -3.737 2.778 1.00 89.44 85 SER A N 1
ATOM 648 C CA . SER A 1 85 ? 21.325 -2.553 3.644 1.00 89.44 85 SER A CA 1
ATOM 649 C C . SER A 1 85 ? 20.044 -2.187 4.394 1.00 89.44 85 SER A C 1
ATOM 651 O O . SER A 1 85 ? 20.058 -1.350 5.288 1.00 89.44 85 SER A O 1
ATOM 653 N N . GLY A 1 86 ? 18.916 -2.783 4.021 1.00 87.56 86 GLY A N 1
ATOM 654 C CA . GLY A 1 86 ? 17.633 -2.541 4.642 1.00 87.56 86 GLY A CA 1
ATOM 655 C C . GLY A 1 86 ? 16.935 -1.237 4.244 1.00 87.56 86 GLY A C 1
ATOM 656 O O . GLY A 1 86 ? 15.830 -0.989 4.737 1.00 87.56 86 GLY A O 1
ATOM 657 N N . HIS A 1 87 ? 17.533 -0.428 3.373 1.00 89.94 87 HIS A N 1
ATOM 658 C CA . HIS A 1 87 ? 17.005 0.876 2.964 1.00 89.94 87 HIS A CA 1
ATOM 659 C C . HIS A 1 87 ? 16.129 0.824 1.713 1.00 89.94 87 HIS A C 1
ATOM 661 O O . HIS A 1 87 ? 15.333 1.733 1.511 1.00 89.94 87 HIS A O 1
ATOM 667 N N . HIS A 1 88 ? 16.240 -0.225 0.896 1.00 93.12 88 HIS A N 1
ATOM 668 C CA . HIS A 1 88 ? 15.452 -0.362 -0.326 1.00 93.12 88 HIS A CA 1
ATOM 669 C C . HIS A 1 88 ? 14.453 -1.507 -0.201 1.00 93.12 88 HIS A C 1
ATOM 671 O O . HIS A 1 88 ? 14.826 -2.643 0.105 1.00 93.12 88 HIS A O 1
ATOM 677 N N . LEU A 1 89 ? 13.188 -1.198 -0.470 1.00 94.19 89 LEU A N 1
ATOM 678 C CA . LEU A 1 89 ? 12.089 -2.151 -0.542 1.00 94.19 89 LEU A CA 1
ATOM 679 C C . LEU A 1 89 ? 11.660 -2.314 -1.997 1.00 94.19 89 LEU A C 1
ATOM 681 O O . LEU A 1 89 ? 11.442 -1.329 -2.697 1.00 94.19 89 LEU A O 1
ATOM 685 N N . THR A 1 90 ? 11.530 -3.560 -2.445 1.00 95.50 90 THR A N 1
ATOM 686 C CA . THR A 1 90 ? 10.968 -3.904 -3.756 1.00 95.50 90 THR A CA 1
ATOM 687 C C . THR A 1 90 ? 9.629 -4.601 -3.564 1.00 95.50 90 THR A C 1
ATOM 689 O O . THR A 1 90 ? 9.544 -5.598 -2.847 1.00 95.50 90 THR A O 1
ATOM 692 N N . LEU A 1 91 ? 8.584 -4.055 -4.180 1.00 96.38 91 LEU A N 1
ATOM 693 C CA . LEU A 1 91 ? 7.207 -4.527 -4.075 1.00 96.38 91 LEU A CA 1
ATOM 694 C C . LEU A 1 91 ? 6.859 -5.446 -5.249 1.00 96.38 91 LEU A C 1
ATOM 696 O O . LEU A 1 91 ? 7.044 -5.063 -6.404 1.00 96.38 91 LEU A O 1
ATOM 700 N N . TYR A 1 92 ? 6.283 -6.611 -4.964 1.00 96.81 92 TYR A N 1
ATOM 701 C CA . TYR A 1 92 ? 5.811 -7.572 -5.962 1.00 96.81 92 TYR A CA 1
ATOM 702 C C . TYR A 1 92 ? 4.312 -7.837 -5.789 1.00 96.81 92 TYR A C 1
ATOM 704 O O . TYR A 1 92 ? 3.751 -7.625 -4.710 1.00 96.81 92 TYR A O 1
ATOM 712 N N . ASN A 1 93 ? 3.662 -8.309 -6.861 1.00 97.06 93 ASN A N 1
ATOM 713 C CA . ASN A 1 93 ? 2.221 -8.594 -6.895 1.00 97.06 93 ASN A CA 1
ATOM 714 C C . ASN A 1 93 ? 1.402 -7.393 -6.395 1.00 97.06 93 ASN A C 1
ATOM 716 O O . ASN A 1 93 ? 0.688 -7.479 -5.397 1.00 97.06 93 ASN A O 1
ATOM 720 N N . THR A 1 94 ? 1.588 -6.241 -7.038 1.00 96.88 94 THR A N 1
ATOM 721 C CA . THR A 1 94 ? 1.038 -4.974 -6.558 1.00 96.88 94 THR A CA 1
ATOM 722 C C . THR A 1 94 ? -0.361 -4.711 -7.101 1.00 96.88 94 THR A C 1
ATOM 724 O O . THR A 1 94 ? -0.634 -4.940 -8.276 1.00 96.88 94 THR A O 1
ATOM 727 N N . THR A 1 95 ? -1.236 -4.187 -6.245 1.00 95.75 95 THR A N 1
ATOM 728 C CA . THR A 1 95 ? -2.577 -3.710 -6.595 1.00 95.75 95 THR A CA 1
ATOM 729 C C . THR A 1 95 ? -2.679 -2.235 -6.235 1.00 95.75 95 THR A C 1
ATOM 731 O O . THR A 1 95 ? -2.505 -1.864 -5.071 1.00 95.75 95 THR A O 1
ATOM 734 N N . LEU A 1 96 ? -2.948 -1.394 -7.234 1.00 94.44 96 LEU A N 1
ATOM 735 C CA . LEU A 1 96 ? -3.294 0.004 -7.014 1.00 94.44 96 LEU A CA 1
ATOM 736 C C . LEU A 1 96 ? -4.766 0.080 -6.599 1.00 94.44 96 LEU A C 1
ATOM 738 O O . LEU A 1 96 ? -5.645 -0.380 -7.326 1.00 94.44 96 LEU A O 1
ATOM 742 N N . MET A 1 97 ? -5.028 0.625 -5.416 1.00 93.38 97 MET A N 1
ATOM 743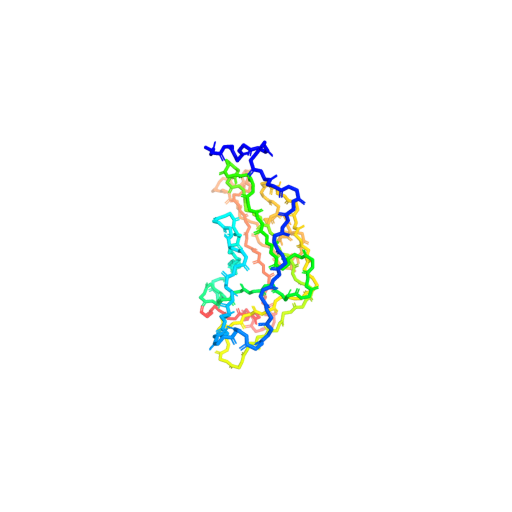 C CA . MET A 1 97 ? -6.381 0.758 -4.885 1.00 93.38 97 MET A CA 1
ATOM 744 C C . MET A 1 97 ? -7.072 1.989 -5.485 1.00 93.38 97 MET A C 1
ATOM 746 O O . MET A 1 97 ? -6.394 2.963 -5.827 1.00 93.38 97 MET A O 1
ATOM 750 N N . PRO A 1 98 ? -8.413 1.980 -5.594 1.00 90.88 98 PRO A N 1
ATOM 751 C CA . PRO A 1 98 ? -9.151 3.132 -6.089 1.00 90.88 98 PRO A CA 1
ATOM 752 C C . PRO A 1 98 ? -8.904 4.357 -5.208 1.00 90.88 98 PRO A C 1
ATOM 754 O O . PRO A 1 98 ? -8.738 4.257 -3.989 1.00 90.88 98 PRO A O 1
ATOM 757 N N . ARG A 1 99 ? -8.914 5.528 -5.839 1.00 88.06 99 ARG A N 1
ATOM 758 C CA . ARG A 1 99 ? -8.786 6.805 -5.152 1.00 88.06 99 ARG A CA 1
ATOM 759 C C . ARG A 1 99 ? -10.111 7.114 -4.440 1.00 88.06 99 ARG A C 1
ATOM 761 O O . ARG A 1 99 ? -11.088 7.503 -5.068 1.00 88.06 99 ARG A O 1
ATOM 768 N N . LEU A 1 100 ? -10.162 6.859 -3.132 1.00 88.62 100 LEU A N 1
ATOM 769 C CA . LEU A 1 100 ? -11.349 7.092 -2.306 1.00 88.62 100 LEU A CA 1
ATOM 770 C C . LEU A 1 100 ? -10.945 7.736 -0.968 1.00 88.62 100 LEU A C 1
ATOM 772 O O . LEU A 1 100 ? -10.189 7.128 -0.200 1.00 88.62 100 LEU A O 1
ATOM 776 N N . PRO A 1 101 ? -11.465 8.936 -0.644 1.00 89.50 101 PRO A N 1
ATOM 777 C CA . PRO A 1 101 ? -11.228 9.573 0.644 1.00 89.50 101 PRO A CA 1
ATOM 778 C C . PRO A 1 101 ? -11.574 8.647 1.815 1.00 89.50 101 PRO A C 1
ATOM 780 O O . PRO A 1 101 ? -12.660 8.077 1.887 1.00 89.50 101 PRO A O 1
ATOM 783 N N . GLY A 1 102 ? -10.630 8.482 2.741 1.00 89.12 102 GLY A N 1
ATOM 784 C CA . GLY A 1 102 ? -10.810 7.631 3.920 1.00 89.12 102 GLY A CA 1
ATOM 785 C C . GLY A 1 102 ? -10.629 6.127 3.681 1.00 89.12 102 GLY A C 1
ATOM 786 O O . GLY A 1 102 ? -10.658 5.377 4.654 1.00 89.12 102 GLY A O 1
ATOM 787 N N . LEU A 1 103 ? -10.366 5.667 2.450 1.00 91.69 103 LEU A N 1
ATOM 788 C CA . LEU A 1 103 ? -10.173 4.240 2.158 1.00 91.69 103 LEU A CA 1
ATOM 789 C C . LEU A 1 103 ? -9.060 3.610 3.000 1.00 91.69 103 LEU A C 1
ATOM 791 O O . LEU A 1 103 ? -9.256 2.544 3.577 1.00 91.69 103 LEU A O 1
ATOM 795 N N . THR A 1 104 ? -7.916 4.284 3.127 1.00 91.19 104 THR A N 1
ATOM 796 C CA . THR A 1 104 ? -6.805 3.810 3.966 1.00 91.19 104 THR A CA 1
ATOM 797 C C . THR A 1 104 ? -7.246 3.608 5.416 1.00 91.19 104 THR A C 1
ATOM 799 O O . THR A 1 104 ? -6.913 2.594 6.023 1.00 91.19 104 THR A O 1
ATOM 802 N N . ALA A 1 105 ? -8.041 4.534 5.962 1.00 91.12 105 ALA A N 1
ATOM 803 C CA . ALA A 1 105 ? -8.575 4.406 7.314 1.00 91.12 105 ALA A CA 1
ATOM 804 C C . ALA A 1 105 ? -9.565 3.236 7.415 1.00 91.12 105 ALA A C 1
ATOM 806 O O . ALA A 1 105 ? -9.468 2.448 8.350 1.00 91.12 105 ALA A O 1
ATOM 807 N N . LEU A 1 106 ? -10.463 3.072 6.438 1.00 93.00 106 LEU A N 1
ATOM 808 C CA . LEU A 1 106 ? -11.416 1.958 6.401 1.00 93.00 106 LEU A CA 1
ATOM 809 C C . LEU A 1 106 ? -10.716 0.601 6.353 1.00 93.00 106 LEU A C 1
ATOM 811 O O . LEU A 1 106 ? -11.061 -0.284 7.126 1.00 93.00 106 LEU A O 1
ATOM 815 N N . ILE A 1 107 ? -9.706 0.444 5.500 1.00 93.06 107 ILE A N 1
ATOM 816 C CA . ILE A 1 107 ? -8.923 -0.794 5.406 1.00 93.06 107 ILE A CA 1
ATOM 817 C C . ILE A 1 107 ? -8.264 -1.106 6.751 1.00 93.06 107 ILE A C 1
ATOM 819 O O . ILE A 1 107 ? -8.355 -2.234 7.230 1.00 93.06 107 ILE A O 1
ATOM 823 N N . ILE A 1 108 ? -7.653 -0.109 7.397 1.00 91.88 108 ILE A N 1
ATOM 824 C CA . ILE A 1 108 ? -7.057 -0.291 8.724 1.00 91.88 108 ILE A CA 1
ATOM 825 C C . ILE A 1 108 ? -8.121 -0.736 9.738 1.00 91.88 108 ILE A C 1
ATOM 827 O O . ILE A 1 108 ? -7.881 -1.687 10.471 1.00 91.88 108 ILE A O 1
ATOM 831 N N . LEU A 1 109 ? -9.299 -0.107 9.765 1.00 93.81 109 LEU A N 1
ATOM 832 C CA . LEU A 1 109 ? -10.377 -0.451 10.702 1.00 93.81 109 LEU A CA 1
ATOM 833 C C . LEU A 1 109 ? -10.960 -1.852 10.460 1.00 93.81 109 LEU A C 1
ATOM 835 O O . LEU A 1 109 ? -11.290 -2.544 11.417 1.00 93.81 109 LEU A O 1
ATOM 839 N N . ILE A 1 110 ? -11.090 -2.267 9.197 1.00 94.69 110 ILE A N 1
ATOM 840 C CA . ILE A 1 110 ? -11.656 -3.569 8.814 1.00 94.69 110 ILE A CA 1
ATOM 841 C C . ILE A 1 110 ? -10.694 -4.709 9.155 1.00 94.69 110 ILE A C 1
ATOM 843 O O . ILE A 1 110 ? -11.125 -5.758 9.627 1.00 94.69 110 ILE A O 1
ATOM 847 N N . PHE A 1 111 ? -9.397 -4.516 8.903 1.00 93.12 111 PHE A N 1
ATOM 848 C CA . PHE A 1 111 ? -8.410 -5.595 8.977 1.00 93.12 111 PHE A CA 1
ATOM 849 C C . PHE A 1 111 ? -7.519 -5.551 10.223 1.00 93.12 111 PHE A C 1
ATOM 851 O O . PHE A 1 111 ? -6.684 -6.438 10.404 1.00 93.12 111 PHE A O 1
ATOM 858 N N . THR A 1 112 ? -7.664 -4.550 11.097 1.00 92.56 112 THR A N 1
ATOM 859 C CA . THR A 1 112 ? -6.899 -4.497 12.347 1.00 92.56 112 THR A CA 1
ATOM 860 C C . THR A 1 112 ? -7.371 -5.576 13.331 1.00 92.56 112 THR A C 1
ATOM 862 O O . THR A 1 112 ? -8.561 -5.645 13.635 1.00 92.56 112 THR A O 1
ATOM 865 N N . PRO A 1 113 ? -6.467 -6.396 13.900 1.00 91.62 113 PRO A N 1
ATOM 866 C CA . PRO A 1 113 ? -6.854 -7.389 14.904 1.00 91.62 113 PRO A CA 1
ATOM 867 C C . PRO A 1 113 ? -7.373 -6.763 16.204 1.00 91.62 113 PRO A C 1
ATOM 869 O O . PRO A 1 113 ? -8.265 -7.311 16.846 1.00 91.62 113 PRO A O 1
ATOM 872 N N . TYR A 1 114 ? -6.816 -5.613 16.598 1.00 90.81 114 TYR A N 1
ATOM 873 C CA . TYR A 1 114 ? -7.238 -4.872 17.783 1.00 90.81 114 TYR A CA 1
ATOM 874 C C . TYR A 1 114 ? -7.527 -3.416 17.436 1.00 90.81 114 TYR A C 1
ATOM 876 O O . TYR A 1 114 ? -6.779 -2.770 16.697 1.00 90.81 114 TYR A O 1
ATOM 884 N N . MET A 1 115 ? -8.610 -2.897 18.008 1.00 92.38 115 MET A N 1
ATOM 885 C CA . MET A 1 115 ? -9.069 -1.531 17.803 1.00 92.38 115 MET A CA 1
ATOM 886 C C . MET A 1 115 ? -9.590 -0.945 19.113 1.00 92.38 115 MET A C 1
ATOM 888 O O . MET A 1 115 ? -10.412 -1.554 19.793 1.00 92.38 115 MET A O 1
ATOM 892 N N . GLU A 1 116 ? -9.148 0.264 19.440 1.00 92.44 116 GLU A N 1
ATOM 893 C CA . GLU A 1 116 ? -9.684 1.062 20.539 1.00 92.44 116 GLU A CA 1
ATOM 894 C C . GLU A 1 116 ? -10.318 2.335 19.971 1.00 92.44 116 GLU A C 1
ATOM 896 O O . GLU A 1 116 ? -9.622 3.231 19.490 1.00 92.44 116 GLU A O 1
ATOM 901 N N . LEU A 1 117 ? -11.647 2.428 20.029 1.00 94.25 117 LEU A N 1
ATOM 902 C CA . LEU A 1 117 ? -12.374 3.609 19.571 1.00 94.25 117 LEU A CA 1
ATOM 903 C C . LEU A 1 117 ? -12.271 4.746 20.594 1.00 94.25 117 LEU A C 1
ATOM 905 O O . LEU A 1 117 ? -12.583 4.581 21.775 1.00 94.25 117 LEU A O 1
ATOM 909 N N . ARG A 1 118 ? -11.883 5.931 20.125 1.00 95.00 118 ARG A N 1
ATOM 910 C CA . ARG A 1 118 ? -11.762 7.148 20.930 1.00 95.00 118 ARG A CA 1
ATOM 911 C C . ARG A 1 118 ? -13.021 7.985 20.775 1.00 95.00 118 ARG A C 1
ATOM 913 O O . ARG A 1 118 ? -13.467 8.243 19.660 1.00 95.00 118 ARG A O 1
ATOM 920 N N . ARG A 1 119 ? -13.596 8.408 21.899 1.00 96.75 119 ARG A N 1
ATOM 921 C CA . ARG A 1 119 ? -14.785 9.268 21.952 1.00 96.75 119 ARG A CA 1
ATOM 922 C C . ARG A 1 119 ? -14.408 10.678 22.377 1.00 96.75 119 ARG A C 1
ATOM 924 O O . ARG A 1 119 ? -13.366 10.880 22.998 1.00 96.75 119 ARG A O 1
ATOM 931 N N . ASN A 1 120 ? -15.261 11.638 22.042 1.00 96.62 120 ASN A N 1
ATOM 932 C CA . ASN A 1 120 ? -15.165 12.982 22.599 1.00 96.62 120 ASN A CA 1
ATOM 933 C C . ASN A 1 120 ? -15.383 12.978 24.128 1.00 96.62 120 ASN A C 1
ATOM 935 O O . ASN A 1 120 ? -15.866 11.999 24.700 1.00 96.62 120 ASN A O 1
ATOM 939 N N . ASN A 1 121 ? -15.078 14.101 24.787 1.00 95.44 121 ASN A N 1
ATOM 940 C CA . ASN A 1 121 ? -15.190 14.238 26.249 1.00 95.44 121 ASN A CA 1
ATOM 941 C C . ASN A 1 121 ? -16.610 13.977 26.781 1.00 95.44 121 ASN A C 1
ATOM 943 O O . ASN A 1 121 ? -16.771 13.553 27.920 1.00 95.44 121 ASN A O 1
ATOM 947 N N . PHE A 1 122 ? -17.631 14.211 25.954 1.00 95.31 122 PHE A N 1
ATOM 948 C CA . PHE A 1 122 ? -19.037 13.993 26.299 1.00 95.31 122 PHE A CA 1
ATOM 949 C C . PHE A 1 122 ? -19.522 12.561 26.022 1.00 95.31 122 PHE A C 1
ATOM 951 O O . PHE A 1 122 ? -20.651 12.222 26.358 1.00 95.31 122 PHE A O 1
ATOM 958 N N . GLY A 1 123 ? -18.704 11.718 25.383 1.00 93.31 123 GLY A N 1
ATOM 959 C CA . GLY A 1 123 ? -19.064 10.350 25.008 1.00 93.31 123 GLY A CA 1
ATOM 960 C C . GLY A 1 123 ? -20.131 10.229 23.913 1.00 93.31 123 GLY A C 1
ATOM 961 O O . GLY A 1 123 ? -20.618 9.122 23.691 1.00 93.31 123 GLY A O 1
ATOM 962 N N . SER A 1 124 ? -20.492 11.325 23.240 1.00 95.38 124 SER A N 1
ATOM 963 C CA . SER A 1 124 ? -21.605 11.390 22.285 1.00 95.38 124 SER A CA 1
ATOM 964 C C . SER A 1 124 ? -21.245 10.957 20.864 1.00 95.38 124 SER A C 1
ATOM 966 O O . SER A 1 124 ? -22.130 10.541 20.123 1.00 95.38 124 SER A O 1
ATOM 968 N N . TYR A 1 125 ? -19.970 11.022 20.472 1.00 95.19 125 TYR A N 1
ATOM 969 C CA . TYR A 1 125 ? -19.509 10.526 19.172 1.00 95.19 125 TYR A CA 1
ATOM 970 C C . TYR A 1 125 ? -18.042 10.091 19.202 1.00 95.19 125 TYR A C 1
ATOM 972 O O . TYR A 1 125 ? -17.260 10.489 20.073 1.00 95.19 125 TYR A O 1
ATOM 980 N N . TYR A 1 126 ? -17.676 9.254 18.231 1.00 94.81 126 TYR A N 1
ATOM 981 C CA . TYR A 1 126 ? -16.301 8.818 18.014 1.00 94.81 126 TYR A CA 1
ATOM 982 C C . TYR A 1 126 ? -15.497 9.899 17.289 1.00 94.81 126 TYR A C 1
ATOM 984 O O . TYR A 1 126 ? -15.969 10.496 16.327 1.00 94.81 126 TYR A O 1
ATOM 992 N N . ILE A 1 127 ? -14.276 10.138 17.762 1.00 95.62 127 ILE A N 1
ATOM 993 C CA . ILE A 1 127 ? -13.329 11.120 17.209 1.00 95.62 127 ILE A CA 1
ATOM 994 C C . ILE A 1 127 ? -12.092 10.461 16.592 1.00 95.62 127 ILE A C 1
ATOM 996 O O . ILE A 1 127 ? -11.240 11.143 16.035 1.00 95.62 127 ILE A O 1
ATOM 1000 N N . GLY A 1 128 ? -11.966 9.138 16.710 1.00 94.31 128 GLY A N 1
ATOM 1001 C CA . GLY A 1 128 ? -10.860 8.393 16.128 1.00 94.31 128 GLY A CA 1
ATOM 1002 C C . GLY A 1 128 ? -10.794 6.957 16.623 1.00 94.31 128 GLY A C 1
ATOM 1003 O O . GLY A 1 128 ? -11.647 6.499 17.385 1.00 94.31 128 GLY A O 1
ATOM 1004 N N . ALA A 1 129 ? -9.746 6.257 16.206 1.00 93.56 129 ALA A N 1
ATOM 1005 C CA . ALA A 1 129 ? -9.465 4.893 16.619 1.00 93.56 129 ALA A CA 1
ATOM 1006 C C . ALA A 1 129 ? -7.953 4.668 16.709 1.00 93.56 129 ALA A C 1
ATOM 1008 O O . ALA A 1 129 ? -7.197 5.146 15.863 1.00 93.56 129 ALA A O 1
ATOM 1009 N N . LEU A 1 130 ? -7.517 3.914 17.715 1.00 91.81 130 LEU A N 1
ATOM 1010 C CA . LEU A 1 130 ? -6.176 3.350 17.769 1.00 91.81 130 LEU A CA 1
ATOM 1011 C C . LEU A 1 130 ? -6.242 1.917 17.239 1.00 91.81 130 LEU A C 1
ATOM 1013 O O . LEU A 1 130 ? -6.918 1.074 17.825 1.00 91.81 130 LEU A O 1
ATOM 1017 N N . CYS A 1 131 ? -5.553 1.659 16.131 1.00 91.19 131 CYS A N 1
ATOM 1018 C CA . CYS A 1 131 ? -5.555 0.366 15.450 1.00 91.19 131 CYS A CA 1
ATOM 1019 C C . CYS A 1 131 ? -4.162 -0.267 15.512 1.00 91.19 131 CYS A C 1
ATOM 1021 O O . CYS A 1 131 ? -3.151 0.437 15.446 1.00 91.19 131 CYS A O 1
ATOM 1023 N N . GLY A 1 132 ? -4.095 -1.591 15.622 1.00 88.25 132 GLY A N 1
ATOM 1024 C CA . GLY A 1 132 ? -2.851 -2.339 15.521 1.00 88.25 132 GLY A CA 1
ATOM 1025 C C . GLY A 1 132 ? -2.999 -3.819 15.862 1.00 88.25 132 GLY A C 1
ATOM 1026 O O . GLY A 1 132 ? -4.089 -4.355 16.037 1.00 88.25 132 GLY A O 1
ATOM 1027 N N . LEU A 1 133 ? -1.852 -4.481 16.003 1.00 88.31 133 LEU A N 1
ATOM 1028 C CA . LEU A 1 133 ? -1.771 -5.914 16.306 1.00 88.31 133 LEU A CA 1
ATOM 1029 C C . LEU A 1 133 ? -2.077 -6.255 17.773 1.00 88.31 133 LEU A C 1
ATOM 1031 O O . LEU A 1 133 ? -2.176 -7.426 18.115 1.00 88.31 133 LEU A O 1
ATOM 1035 N N . GLY A 1 134 ? -2.213 -5.251 18.644 1.00 86.56 134 GLY A N 1
ATOM 1036 C CA . GLY A 1 134 ? -2.486 -5.441 20.067 1.00 86.56 134 GLY A CA 1
ATOM 1037 C C . GLY A 1 134 ? -1.241 -5.731 20.910 1.00 86.56 134 GLY A C 1
ATOM 1038 O O . GLY A 1 134 ? -0.130 -5.269 20.626 1.00 86.56 134 GLY A O 1
ATOM 1039 N N . PHE A 1 135 ? -1.451 -6.464 21.998 1.00 86.12 135 PHE A N 1
ATOM 1040 C CA . PHE A 1 135 ? -0.449 -6.771 23.013 1.00 86.12 135 PHE A CA 1
ATOM 1041 C C . PHE A 1 135 ? -0.598 -8.214 23.494 1.00 86.12 135 PHE A C 1
ATOM 1043 O O . PHE A 1 135 ? -1.687 -8.783 23.451 1.00 86.12 135 PHE A O 1
ATOM 1050 N N . ASP A 1 136 ? 0.492 -8.780 23.996 1.00 87.88 136 ASP A N 1
ATOM 105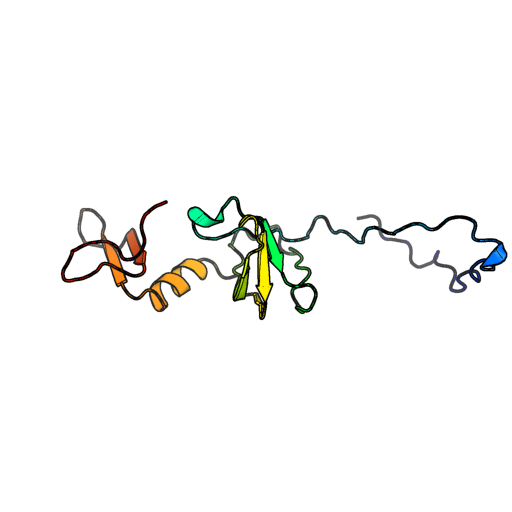1 C CA . ASP A 1 136 ? 0.496 -10.083 24.645 1.00 87.88 136 ASP A CA 1
ATOM 1052 C C . ASP A 1 136 ? -0.372 -10.033 25.918 1.00 87.88 136 ASP A C 1
ATOM 1054 O O . ASP A 1 136 ? -0.070 -9.266 26.843 1.00 87.88 136 ASP A O 1
ATOM 1058 N N . PRO A 1 137 ? -1.445 -10.841 26.004 1.00 84.88 137 PRO A N 1
ATOM 1059 C CA . PRO A 1 137 ? -2.389 -10.781 27.111 1.00 84.88 137 PRO A CA 1
ATOM 1060 C C . PRO A 1 137 ? -1.773 -11.139 28.470 1.00 84.88 137 PRO A C 1
ATOM 1062 O O . PRO A 1 137 ? -2.287 -10.647 29.481 1.00 84.88 137 PRO A O 1
ATOM 1065 N N . LEU A 1 138 ? -0.696 -11.937 28.499 1.00 91.88 138 LEU A N 1
ATOM 1066 C CA . LEU A 1 138 ? 0.000 -12.373 29.713 1.00 91.88 138 LEU A CA 1
ATOM 1067 C C . LEU A 1 138 ? 1.010 -11.325 30.180 1.00 91.88 138 LEU A C 1
ATOM 1069 O O . LEU A 1 138 ? 0.973 -10.892 31.329 1.00 91.88 138 LEU A O 1
ATOM 1073 N N . THR A 1 139 ? 1.898 -10.887 29.286 1.00 91.38 139 THR A N 1
ATOM 1074 C CA . THR A 1 139 ? 2.986 -9.961 29.647 1.00 91.38 139 THR A CA 1
ATOM 1075 C C . THR A 1 139 ? 2.576 -8.490 29.595 1.00 91.38 139 THR A C 1
ATOM 1077 O O . THR A 1 139 ? 3.328 -7.629 30.052 1.00 91.38 139 THR A O 1
ATOM 1080 N N . LYS A 1 140 ? 1.403 -8.186 29.019 1.00 86.62 140 LYS A N 1
ATOM 1081 C CA . LYS A 1 140 ? 0.914 -6.830 28.704 1.00 86.62 140 LYS A CA 1
ATOM 1082 C C . LYS A 1 140 ? 1.865 -6.021 27.814 1.00 86.62 140 LYS A C 1
ATOM 1084 O O . LYS A 1 140 ? 1.750 -4.799 27.726 1.00 86.62 140 LYS A O 1
ATOM 1089 N N . LYS A 1 141 ? 2.799 -6.684 27.125 1.00 85.69 141 LYS A N 1
ATOM 1090 C CA . LYS A 1 141 ? 3.735 -6.039 26.199 1.00 85.69 141 LYS A CA 1
ATOM 1091 C C . LYS A 1 141 ? 3.140 -5.979 24.799 1.00 85.69 141 LYS A C 1
ATOM 1093 O O . LYS A 1 141 ? 2.573 -6.947 24.310 1.00 85.69 141 LYS A O 1
ATOM 1098 N N . LYS A 1 142 ? 3.302 -4.839 24.130 1.00 81.31 142 LYS A N 1
ATOM 1099 C CA . LYS A 1 142 ? 2.974 -4.677 22.705 1.00 81.31 142 LYS A CA 1
ATOM 1100 C C . LYS A 1 142 ? 3.734 -5.704 21.856 1.00 81.31 142 LYS A C 1
ATOM 1102 O O . LYS A 1 142 ? 4.932 -5.885 22.067 1.00 81.31 142 LYS A O 1
ATOM 1107 N N . TYR A 1 143 ? 3.060 -6.323 20.883 1.00 78.31 143 TYR A N 1
ATOM 1108 C CA . TYR A 1 143 ? 3.705 -7.275 19.963 1.00 78.31 143 TYR A CA 1
ATOM 1109 C C . TYR A 1 143 ? 4.782 -6.615 19.099 1.00 78.31 143 TYR A C 1
ATOM 1111 O O . TYR A 1 143 ? 5.760 -7.254 18.723 1.00 78.31 143 TYR A O 1
ATOM 1119 N N . PHE A 1 144 ? 4.621 -5.323 18.814 1.00 69.25 144 PHE A N 1
ATOM 1120 C CA . PHE A 1 144 ? 5.581 -4.544 18.050 1.00 69.25 144 PHE A CA 1
ATOM 1121 C C . PHE A 1 144 ? 6.048 -3.337 18.860 1.00 69.25 144 PHE A C 1
ATOM 1123 O O . PHE A 1 144 ? 5.237 -2.542 19.343 1.00 69.25 144 PHE A O 1
ATOM 1130 N N . SER A 1 145 ? 7.363 -3.203 19.038 1.00 55.34 145 SER A N 1
ATOM 1131 C CA . SER A 1 145 ? 7.945 -2.050 19.720 1.00 55.34 145 SER A CA 1
ATOM 1132 C C . SER A 1 145 ? 7.886 -0.803 18.838 1.00 55.34 145 SER A C 1
ATOM 1134 O O . SER A 1 145 ? 7.974 -0.890 17.620 1.00 55.34 145 SER A O 1
ATOM 1136 N N . ARG A 1 146 ? 7.762 0.375 19.461 1.00 51.59 146 ARG A N 1
ATOM 1137 C CA . ARG A 1 146 ? 7.858 1.645 18.731 1.00 51.59 146 ARG A CA 1
ATOM 1138 C C . ARG A 1 146 ? 9.357 1.866 18.563 1.00 51.59 146 ARG A C 1
ATOM 1140 O O . ARG A 1 146 ? 10.016 2.094 19.574 1.00 51.59 146 ARG A O 1
ATOM 1147 N N . THR A 1 147 ? 9.864 1.619 17.360 1.00 41.97 147 THR A N 1
ATOM 1148 C CA . THR A 1 147 ? 11.218 2.006 16.949 1.00 41.97 147 THR A CA 1
ATOM 1149 C C . THR A 1 147 ? 11.261 3.508 16.730 1.00 41.97 147 THR A C 1
ATOM 1151 O O . THR A 1 147 ? 10.214 4.061 16.308 1.00 41.97 147 THR A O 1
#